Protein AF-A0A455UAW8-F1 (afdb_monomer)

Organism: NCBI:txid115553

Structure (mmCIF, N/CA/C/O backbone):
data_AF-A0A455UAW8-F1
#
_entry.id   AF-A0A455UAW8-F1
#
loop_
_atom_site.group_PDB
_atom_site.id
_atom_site.type_symbol
_atom_site.label_atom_id
_atom_site.label_alt_id
_atom_site.label_comp_id
_atom_site.label_asym_id
_atom_si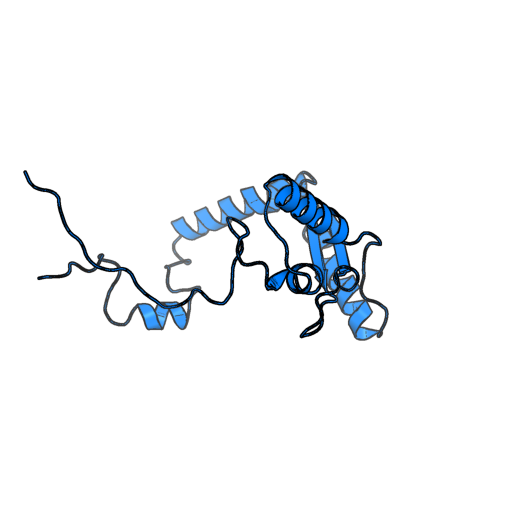te.label_entity_id
_atom_site.label_seq_id
_atom_site.pdbx_PDB_ins_code
_atom_site.Cartn_x
_atom_site.Cartn_y
_atom_site.Cartn_z
_atom_site.occupancy
_atom_site.B_iso_or_equiv
_atom_site.auth_seq_id
_atom_site.auth_comp_id
_atom_site.auth_asym_id
_atom_site.auth_atom_id
_atom_site.pdbx_PDB_model_num
ATOM 1 N N . MET A 1 1 ? 22.288 -35.186 26.002 1.00 33.19 1 MET A N 1
ATOM 2 C CA . MET A 1 1 ? 22.272 -33.715 26.138 1.00 33.19 1 MET A CA 1
ATOM 3 C C . MET A 1 1 ? 20.842 -33.316 26.443 1.00 33.19 1 MET A C 1
ATOM 5 O O . MET A 1 1 ? 19.964 -33.684 25.680 1.00 33.19 1 MET A O 1
ATOM 9 N N . SER A 1 2 ? 20.602 -32.693 27.597 1.00 33.69 2 SER A N 1
ATOM 10 C CA . SER A 1 2 ? 19.276 -32.199 27.979 1.00 33.69 2 SER A CA 1
ATOM 11 C C . SER A 1 2 ? 19.067 -30.856 27.292 1.00 33.69 2 SER A C 1
ATOM 13 O O . SER A 1 2 ? 19.748 -29.891 27.635 1.00 33.69 2 SER A O 1
ATOM 15 N N . HIS A 1 3 ? 18.192 -30.800 26.292 1.00 38.75 3 HIS A N 1
ATOM 16 C CA . HIS A 1 3 ? 17.754 -29.532 25.723 1.00 38.75 3 HIS A CA 1
ATOM 17 C C . HIS A 1 3 ? 16.812 -28.881 26.740 1.00 38.75 3 HIS A C 1
ATOM 19 O O . HIS A 1 3 ? 15.754 -29.428 27.033 1.00 38.75 3 HIS A O 1
ATOM 25 N N . ASN A 1 4 ? 17.214 -27.751 27.323 1.00 39.91 4 ASN A N 1
ATOM 26 C CA . ASN A 1 4 ? 16.270 -26.895 28.031 1.00 39.91 4 ASN A CA 1
ATOM 27 C C . ASN A 1 4 ? 15.456 -26.162 26.966 1.00 39.91 4 ASN A C 1
ATOM 29 O O . ASN A 1 4 ? 15.941 -25.204 26.366 1.00 39.91 4 ASN A O 1
ATOM 33 N N . GLU A 1 5 ? 14.244 -26.644 26.710 1.00 40.09 5 GLU A N 1
ATOM 34 C CA . GLU A 1 5 ? 13.219 -25.854 26.037 1.00 40.09 5 GLU A CA 1
ATOM 35 C C . GLU A 1 5 ? 13.029 -24.540 26.809 1.00 40.09 5 GLU A C 1
ATOM 37 O O . GLU A 1 5 ? 12.961 -24.527 28.044 1.00 40.09 5 GLU A O 1
ATOM 42 N N . ALA A 1 6 ? 12.973 -23.416 26.088 1.00 52.41 6 ALA A N 1
ATOM 43 C CA . ALA A 1 6 ? 12.518 -22.163 26.675 1.00 52.41 6 ALA A CA 1
ATOM 44 C C . ALA A 1 6 ? 11.143 -22.405 27.321 1.00 52.41 6 ALA A C 1
ATOM 46 O O . ALA A 1 6 ? 10.327 -23.137 26.763 1.00 52.41 6 ALA A O 1
ATOM 47 N N . LYS A 1 7 ? 10.880 -21.790 28.484 1.00 47.56 7 LYS A N 1
ATOM 48 C CA . LYS A 1 7 ? 9.657 -21.978 29.300 1.00 47.56 7 LYS A CA 1
ATOM 49 C C . LYS A 1 7 ? 8.325 -21.817 28.541 1.00 47.56 7 LYS A C 1
ATOM 51 O O . LYS A 1 7 ? 7.275 -22.129 29.090 1.00 47.56 7 LYS A O 1
ATOM 56 N N . GLU A 1 8 ? 8.356 -21.325 27.309 1.00 49.78 8 GLU A N 1
ATOM 57 C CA . GLU A 1 8 ? 7.200 -21.110 26.444 1.00 49.78 8 GLU A CA 1
ATOM 58 C C . GLU A 1 8 ? 6.805 -22.346 25.617 1.00 49.78 8 GLU A C 1
ATOM 60 O O . GLU A 1 8 ? 5.655 -22.440 25.183 1.00 49.78 8 GLU A O 1
ATOM 65 N N . HIS A 1 9 ? 7.693 -23.335 25.464 1.00 46.59 9 HIS A N 1
ATOM 66 C CA . HIS A 1 9 ? 7.408 -24.586 24.761 1.00 46.59 9 HIS A CA 1
ATOM 67 C C . HIS A 1 9 ? 6.761 -25.602 25.704 1.00 46.59 9 HIS A C 1
ATOM 69 O O . HIS A 1 9 ? 7.373 -26.554 26.173 1.00 46.59 9 HIS A O 1
ATOM 75 N N . THR A 1 10 ? 5.485 -25.386 26.014 1.00 51.62 10 THR A N 1
ATOM 76 C CA . THR A 1 10 ? 4.648 -26.473 26.535 1.00 51.62 10 THR A CA 1
ATOM 77 C C . THR A 1 10 ? 4.228 -27.357 25.351 1.00 51.62 10 THR A C 1
ATOM 79 O O . THR A 1 10 ? 3.714 -26.817 24.363 1.00 51.62 10 THR A O 1
ATOM 82 N N . PRO A 1 11 ? 4.420 -28.689 25.400 1.00 47.22 11 PRO A N 1
ATOM 83 C CA . PRO A 1 11 ? 3.967 -29.588 24.341 1.00 47.22 11 PRO A CA 1
ATOM 84 C C . PRO A 1 11 ? 2.472 -29.381 24.051 1.00 47.22 11 PRO A C 1
ATOM 86 O O . PRO A 1 11 ? 1.652 -29.459 24.959 1.00 47.22 11 PRO A O 1
ATOM 89 N N . GLY A 1 12 ? 2.124 -29.082 22.795 1.00 56.56 12 GLY A N 1
ATOM 90 C CA . GLY A 1 12 ? 0.745 -28.804 22.355 1.00 56.56 12 GLY A CA 1
ATOM 91 C C . GLY A 1 12 ? 0.406 -27.323 22.122 1.00 56.56 12 GLY A C 1
ATOM 92 O O . GLY A 1 12 ? -0.501 -27.034 21.345 1.00 56.56 12 GLY A O 1
ATOM 93 N N . ARG A 1 13 ? 1.183 -26.380 22.674 1.00 55.69 13 ARG A N 1
ATOM 94 C CA . ARG A 1 13 ? 0.889 -24.932 22.598 1.00 55.69 13 ARG A CA 1
ATOM 95 C C . ARG A 1 13 ? 1.076 -24.327 21.199 1.00 55.69 13 ARG A C 1
ATOM 97 O O . ARG A 1 13 ? 0.420 -23.355 20.849 1.00 55.69 13 ARG A O 1
ATOM 104 N N . LEU A 1 14 ? 1.927 -24.935 20.368 1.00 57.69 14 LEU A N 1
ATOM 105 C CA . LEU A 1 14 ? 2.131 -24.545 18.964 1.00 57.69 14 LEU A CA 1
ATOM 106 C C . LEU A 1 14 ? 0.870 -24.741 18.112 1.00 57.69 14 LEU A C 1
ATOM 108 O O . LEU A 1 14 ? 0.546 -23.887 17.295 1.00 57.69 14 LEU A O 1
ATOM 112 N N . ASN A 1 15 ? 0.127 -25.829 18.325 1.00 57.22 15 ASN A N 1
ATOM 113 C CA . ASN A 1 15 ? -1.106 -26.072 17.575 1.00 57.22 15 ASN A CA 1
ATOM 114 C C . ASN A 1 15 ? -2.215 -25.088 17.979 1.00 57.22 15 ASN A C 1
ATOM 116 O O . ASN A 1 15 ? -2.969 -24.650 17.117 1.00 57.22 15 ASN A O 1
ATOM 120 N N . GLU A 1 16 ? -2.278 -24.683 19.251 1.00 58.25 16 GLU A N 1
ATOM 121 C CA . GLU A 1 16 ? -3.185 -23.622 19.718 1.00 58.25 16 GLU A CA 1
ATOM 122 C C . GLU A 1 16 ? -2.791 -22.240 19.171 1.00 58.25 16 GLU A C 1
ATOM 124 O O . GLU A 1 16 ? -3.661 -21.480 18.751 1.00 58.25 16 GLU A O 1
ATOM 129 N N . LEU A 1 17 ? -1.486 -21.947 19.083 1.00 56.38 17 LEU A N 1
ATOM 130 C CA . LEU A 1 17 ? -0.938 -20.741 18.446 1.00 56.38 17 LEU A CA 1
ATOM 131 C C . LEU A 1 17 ? -1.366 -20.584 16.985 1.00 56.38 17 LEU A C 1
ATOM 133 O O . LEU A 1 17 ? -1.669 -19.474 16.556 1.00 56.38 17 LEU A O 1
ATOM 137 N N . PHE A 1 18 ? -1.410 -21.678 16.225 1.00 59.28 18 PHE A N 1
ATOM 138 C CA . PHE A 1 18 ? -1.846 -21.639 14.828 1.00 59.28 18 PHE A CA 1
ATOM 139 C C . PHE A 1 18 ? -3.366 -21.733 14.658 1.00 59.28 18 PHE A C 1
ATOM 141 O O . PHE A 1 18 ? -3.890 -21.221 13.671 1.00 59.28 18 PHE A O 1
ATOM 148 N N . ALA A 1 19 ? -4.077 -22.366 15.595 1.00 65.56 19 ALA A N 1
ATOM 149 C CA . ALA A 1 19 ? -5.532 -22.501 15.541 1.00 65.56 19 ALA A CA 1
ATOM 150 C C . ALA A 1 19 ? -6.269 -21.215 15.952 1.00 65.56 19 ALA A C 1
ATOM 152 O O . ALA A 1 19 ? -7.325 -20.919 15.396 1.00 65.56 19 ALA A O 1
ATOM 153 N N . ASP A 1 20 ? -5.719 -20.448 16.899 1.00 59.59 20 ASP A N 1
ATOM 154 C CA . ASP A 1 20 ? -6.270 -19.161 17.334 1.00 59.59 20 ASP A CA 1
ATOM 155 C C . ASP A 1 20 ? -5.141 -18.158 17.658 1.00 59.59 20 ASP A C 1
ATOM 157 O O . ASP A 1 20 ? -4.863 -17.851 18.826 1.00 59.59 20 ASP A O 1
ATOM 161 N N . PRO A 1 21 ? -4.462 -17.625 16.622 1.00 57.66 21 PRO A N 1
ATOM 162 C CA . PRO A 1 21 ? -3.282 -16.771 16.786 1.00 57.66 21 PRO A CA 1
ATOM 163 C C . PRO A 1 21 ? -3.574 -15.474 17.549 1.00 57.66 21 PRO A C 1
ATOM 165 O O . PRO A 1 21 ? -2.668 -14.869 18.125 1.00 57.66 21 PRO A O 1
ATOM 168 N N . TYR A 1 22 ? -4.839 -15.050 17.600 1.00 57.66 22 TYR A N 1
ATOM 169 C CA . TYR A 1 22 ? -5.252 -13.853 18.324 1.00 57.66 22 TYR A CA 1
ATOM 170 C C . TYR A 1 22 ? -5.518 -14.116 19.809 1.00 57.66 22 TYR A C 1
ATOM 172 O O . TYR A 1 22 ? -5.419 -13.180 20.598 1.00 57.66 22 TYR A O 1
ATOM 180 N N . ARG A 1 23 ? -5.775 -15.355 20.237 1.00 58.75 23 ARG A N 1
ATOM 181 C CA . ARG A 1 23 ? -5.871 -15.701 21.668 1.00 58.75 23 ARG A CA 1
ATOM 182 C C . ARG A 1 23 ? -4.601 -16.284 22.258 1.00 58.75 23 ARG A C 1
ATOM 184 O O . ARG A 1 23 ? -4.376 -16.160 23.459 1.00 58.75 23 ARG A O 1
ATOM 191 N N . ALA A 1 24 ? -3.742 -16.846 21.419 1.00 62.00 24 ALA A N 1
ATOM 192 C CA . ALA A 1 24 ? -2.550 -17.580 21.822 1.00 62.00 24 ALA A CA 1
ATOM 193 C C . ALA A 1 24 ? -1.527 -16.808 22.674 1.00 62.00 24 ALA A C 1
ATOM 195 O O . ALA A 1 24 ? -0.664 -17.404 23.313 1.00 62.00 24 ALA A O 1
ATOM 196 N N . PHE A 1 25 ? -1.627 -15.482 22.691 1.00 63.56 25 PHE A N 1
ATOM 197 C CA . PHE A 1 25 ? -0.708 -14.599 23.400 1.00 63.56 25 PHE A CA 1
ATOM 198 C C . PHE A 1 25 ? -1.374 -13.853 24.575 1.00 63.56 25 PHE A C 1
ATOM 200 O O . PHE A 1 25 ? -0.842 -12.843 25.031 1.00 63.56 25 PHE A O 1
ATOM 207 N N . GLU A 1 26 ? -2.563 -14.271 25.024 1.00 64.69 26 GLU A N 1
ATOM 208 C CA . GLU A 1 26 ? -3.284 -13.612 26.131 1.00 64.69 26 GLU A CA 1
ATOM 209 C C . GLU A 1 26 ? -3.535 -12.113 25.849 1.00 64.69 26 GLU A C 1
ATOM 211 O O . GLU A 1 26 ? -3.297 -11.234 26.681 1.00 64.69 26 GLU A O 1
ATOM 216 N N . ASN A 1 27 ? -4.000 -11.802 24.629 1.00 62.88 27 ASN A N 1
ATOM 217 C CA . ASN A 1 27 ? -4.334 -10.431 24.198 1.00 62.88 27 ASN A CA 1
ATOM 218 C C . ASN A 1 27 ? -5.372 -9.753 25.106 1.00 62.88 27 ASN A C 1
ATOM 220 O O . ASN A 1 27 ? -5.472 -8.530 25.102 1.00 62.88 27 ASN A O 1
ATOM 224 N N . ASP A 1 28 ? -6.123 -10.534 25.875 1.00 66.94 28 ASP A N 1
ATOM 225 C CA . ASP A 1 28 ? -7.244 -10.084 26.697 1.00 66.94 28 ASP A CA 1
ATOM 226 C C . ASP A 1 28 ? -6.800 -9.580 28.083 1.00 66.94 28 ASP A C 1
ATOM 228 O O . ASP A 1 28 ? -7.624 -9.094 28.853 1.00 66.94 28 ASP A O 1
ATOM 232 N N . THR A 1 29 ? -5.506 -9.676 28.410 1.00 77.19 29 THR A N 1
ATOM 233 C CA . THR A 1 29 ? -4.951 -9.109 29.648 1.00 77.19 29 THR A CA 1
ATOM 234 C C . THR A 1 29 ? -4.958 -7.580 29.602 1.00 77.19 29 THR A C 1
ATOM 236 O O . THR A 1 29 ? -4.627 -6.970 28.580 1.00 77.19 29 THR A O 1
ATOM 239 N N . ASP A 1 30 ? -5.303 -6.944 30.725 1.00 78.56 30 ASP A N 1
ATOM 240 C CA . ASP A 1 30 ? -5.434 -5.482 30.825 1.00 78.56 30 ASP A CA 1
ATOM 241 C C . ASP A 1 30 ? -4.164 -4.741 30.376 1.00 78.56 30 ASP A C 1
ATOM 243 O O . ASP A 1 30 ? -4.232 -3.727 29.676 1.00 78.56 30 ASP A O 1
ATOM 247 N N . GLU A 1 31 ? -2.992 -5.274 30.727 1.00 78.94 31 GLU A N 1
ATOM 248 C CA . GLU A 1 31 ? -1.694 -4.714 30.347 1.00 78.94 31 GLU A CA 1
ATOM 249 C C . GLU A 1 31 ? -1.487 -4.732 28.825 1.00 78.94 31 GLU A C 1
ATOM 251 O O . GLU A 1 31 ? -1.077 -3.734 28.225 1.00 78.94 31 GLU A O 1
ATOM 256 N N . ARG A 1 32 ? -1.835 -5.838 28.161 1.00 79.06 32 ARG A N 1
ATOM 257 C CA . ARG A 1 32 ? -1.689 -5.959 26.709 1.00 79.06 32 ARG A CA 1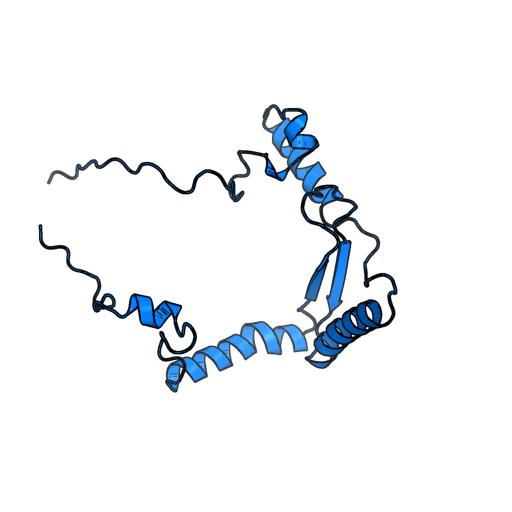
ATOM 258 C C . ARG A 1 32 ? -2.721 -5.129 25.955 1.00 79.06 32 ARG A C 1
ATOM 260 O O . ARG A 1 32 ? -2.377 -4.507 24.950 1.00 79.06 32 ARG A O 1
ATOM 267 N N . GLN A 1 33 ? -3.944 -5.027 26.471 1.00 82.62 33 GLN A N 1
ATOM 268 C CA . GLN A 1 33 ? -4.962 -4.112 25.948 1.00 82.62 33 GLN A CA 1
ATOM 269 C C . GLN A 1 33 ? -4.514 -2.650 26.036 1.00 82.62 33 GLN A C 1
ATOM 271 O O . GLN A 1 33 ? -4.704 -1.880 25.088 1.00 82.62 33 GLN A O 1
ATOM 276 N N . LEU A 1 34 ? -3.872 -2.260 27.141 1.00 86.19 34 LEU A N 1
ATOM 277 C CA . LEU A 1 34 ? -3.279 -0.935 27.279 1.00 86.19 34 LEU A CA 1
ATOM 278 C C . LEU A 1 34 ? -2.164 -0.714 26.248 1.00 86.19 34 LEU A C 1
ATOM 280 O O . LEU A 1 34 ? -2.172 0.312 25.564 1.00 86.19 34 LEU A O 1
ATOM 284 N N . HIS A 1 35 ? -1.255 -1.678 26.077 1.00 84.56 35 HIS A N 1
ATOM 285 C CA . HIS A 1 35 ? -0.198 -1.599 25.066 1.00 84.56 35 HIS A CA 1
ATOM 286 C C . HIS A 1 35 ? -0.757 -1.456 23.648 1.00 84.56 35 HIS A C 1
ATOM 288 O O . HIS A 1 35 ? -0.334 -0.559 22.922 1.00 84.56 35 HIS A O 1
ATOM 294 N N . ILE A 1 36 ? -1.759 -2.254 23.269 1.00 86.44 36 ILE A N 1
ATOM 295 C CA . ILE A 1 36 ? -2.415 -2.157 21.957 1.00 86.44 36 ILE A CA 1
ATOM 296 C C . ILE A 1 36 ? -3.049 -0.777 21.769 1.00 86.44 36 ILE A C 1
ATOM 298 O O . ILE A 1 36 ? -2.866 -0.155 20.724 1.00 86.44 36 ILE A O 1
ATOM 302 N N . ARG A 1 37 ? -3.752 -0.251 22.779 1.00 89.69 37 ARG A N 1
ATOM 303 C CA . ARG A 1 37 ? -4.348 1.093 22.710 1.00 89.69 37 ARG A CA 1
ATOM 304 C C . ARG A 1 37 ? -3.295 2.178 22.524 1.00 89.69 37 ARG A C 1
ATOM 306 O O . ARG A 1 37 ? -3.482 3.059 21.686 1.00 89.69 37 ARG A O 1
ATOM 313 N N . ILE A 1 38 ? -2.197 2.114 23.275 1.00 91.69 38 ILE A N 1
ATOM 314 C CA . ILE A 1 38 ? -1.086 3.063 23.149 1.00 91.69 38 ILE A CA 1
ATOM 315 C C . ILE A 1 38 ? -0.457 2.953 21.758 1.00 91.69 38 ILE A C 1
ATOM 317 O O . ILE A 1 38 ? -0.263 3.976 21.105 1.00 91.69 38 ILE A O 1
ATOM 321 N N . MET A 1 39 ? -0.195 1.737 21.272 1.00 90.88 39 MET A N 1
ATOM 322 C CA . MET A 1 39 ? 0.366 1.502 19.940 1.00 90.88 39 MET A CA 1
ATOM 323 C C . MET A 1 39 ? -0.547 2.039 18.840 1.00 90.88 39 MET A C 1
ATOM 325 O O . MET A 1 39 ? -0.089 2.810 18.004 1.00 90.88 39 MET A O 1
ATOM 329 N N . LEU A 1 40 ? -1.842 1.713 18.861 1.00 91.56 40 LEU A N 1
ATOM 330 C CA . LEU A 1 40 ? -2.810 2.234 17.893 1.00 91.56 40 LEU A CA 1
ATOM 331 C C . LEU A 1 40 ? -2.897 3.760 17.956 1.00 91.56 40 LEU A C 1
ATOM 333 O O . LEU A 1 40 ? -2.963 4.424 16.924 1.00 91.56 40 LEU A O 1
ATOM 337 N N . HIS A 1 41 ? -2.852 4.350 19.149 1.00 91.94 41 HIS A N 1
ATOM 338 C CA . HIS A 1 41 ? -2.853 5.801 19.265 1.00 91.94 41 HIS A CA 1
ATOM 339 C C . HIS A 1 41 ? -1.582 6.427 18.672 1.00 91.94 41 HIS A C 1
ATOM 341 O O . HIS A 1 41 ? -1.667 7.389 17.909 1.00 91.94 41 HIS A O 1
ATOM 347 N N . MET A 1 42 ? -0.411 5.881 18.998 1.00 93.06 42 MET A N 1
ATOM 348 C CA . MET A 1 42 ? 0.888 6.434 18.611 1.00 93.06 42 MET A CA 1
ATOM 349 C C . MET A 1 42 ? 1.238 6.199 17.143 1.00 93.06 42 MET A C 1
ATOM 351 O O . MET A 1 42 ? 1.837 7.078 16.529 1.00 93.06 42 MET A O 1
ATOM 355 N N . LEU A 1 43 ? 0.872 5.041 16.596 1.00 91.50 43 LEU A N 1
ATOM 356 C CA . LEU A 1 43 ? 1.245 4.611 15.247 1.00 91.50 43 LEU A CA 1
ATOM 357 C C . LEU A 1 43 ? 0.150 4.873 14.211 1.00 91.50 43 LEU A C 1
ATOM 359 O O . LEU A 1 43 ? 0.462 4.970 13.031 1.00 91.50 43 LEU A O 1
ATOM 363 N N . LEU A 1 44 ? -1.112 5.006 14.634 1.00 90.50 44 LEU A N 1
ATOM 364 C CA . LEU A 1 44 ? -2.240 5.195 13.723 1.00 90.50 44 LEU A CA 1
ATOM 365 C C . LEU A 1 44 ? -2.945 6.533 13.966 1.00 90.50 44 LEU A C 1
ATOM 367 O O . LEU A 1 44 ? -2.853 7.444 13.149 1.00 90.50 44 LEU A O 1
ATOM 371 N N . ALA A 1 45 ? -3.606 6.699 15.115 1.00 92.06 45 ALA A N 1
ATOM 372 C CA . ALA A 1 45 ? -4.508 7.834 15.327 1.00 92.06 45 ALA A CA 1
ATOM 373 C C . ALA A 1 45 ? -3.785 9.191 15.311 1.00 92.06 45 ALA A C 1
ATOM 375 O O . ALA A 1 45 ? -4.258 10.146 14.695 1.00 92.06 45 ALA A O 1
ATOM 376 N N . ARG A 1 46 ? -2.633 9.290 15.983 1.00 94.38 46 ARG A N 1
ATOM 377 C CA . ARG A 1 46 ? -1.855 10.529 16.065 1.00 94.38 46 ARG A CA 1
ATOM 378 C C . ARG A 1 46 ? -1.189 10.896 14.729 1.00 94.38 46 ARG A C 1
ATOM 380 O O . ARG A 1 46 ? -1.278 12.070 14.375 1.00 94.38 46 ARG A O 1
ATOM 387 N N . PRO A 1 47 ? -0.566 9.968 13.976 1.00 94.94 47 PRO A N 1
ATOM 388 C CA . PRO A 1 47 ? -0.095 10.248 12.618 1.00 94.94 47 PRO A CA 1
ATOM 389 C C . PRO A 1 47 ? -1.215 10.659 11.658 1.00 94.94 47 PRO A C 1
ATOM 391 O O . PRO A 1 47 ? -1.044 11.644 10.941 1.00 94.94 47 PRO A O 1
ATOM 394 N N . MET A 1 48 ? -2.377 9.991 11.698 1.00 95.00 48 MET A N 1
ATOM 395 C CA . MET A 1 48 ? -3.539 10.375 10.883 1.00 95.00 48 MET A CA 1
ATOM 396 C C . MET A 1 48 ? -3.992 11.803 11.193 1.00 95.00 48 MET A C 1
ATOM 398 O O . MET A 1 48 ? -4.065 12.639 10.302 1.00 95.00 48 MET A O 1
ATOM 402 N N . ALA A 1 49 ? -4.195 12.139 12.471 1.00 93.25 49 ALA A N 1
ATOM 403 C CA . ALA A 1 49 ? -4.625 13.481 12.875 1.00 93.25 49 ALA A CA 1
ATOM 404 C C . ALA A 1 49 ? -3.629 14.597 12.495 1.00 93.25 49 ALA A C 1
ATOM 406 O O . ALA A 1 49 ? -3.989 15.772 12.489 1.00 93.25 49 ALA A O 1
ATOM 407 N N . ARG A 1 50 ? -2.373 14.243 12.203 1.00 95.06 50 ARG A N 1
ATOM 408 C CA . ARG A 1 50 ? -1.321 15.168 11.759 1.00 95.06 50 ARG A CA 1
ATOM 409 C C . ARG A 1 50 ? -1.145 15.208 10.241 1.00 95.06 50 ARG A C 1
ATOM 411 O O . ARG A 1 50 ? -0.254 15.913 9.780 1.00 95.06 50 ARG A O 1
ATOM 418 N N . GLY A 1 51 ? -1.935 14.449 9.481 1.00 93.62 51 GLY A N 1
ATOM 419 C CA . GLY A 1 51 ? -1.777 14.321 8.032 1.00 93.62 51 GLY A CA 1
ATOM 420 C C . GLY A 1 51 ? -0.455 13.666 7.626 1.00 93.62 51 GLY A C 1
ATOM 421 O O . GLY A 1 51 ? 0.085 13.967 6.570 1.00 93.62 51 GLY A O 1
ATOM 422 N N . GLN A 1 52 ? 0.101 12.807 8.486 1.00 95.00 52 GLN A N 1
ATOM 423 C CA . GLN A 1 52 ? 1.387 12.132 8.264 1.00 95.00 52 GLN A CA 1
ATOM 424 C C . GLN A 1 52 ? 1.217 10.686 7.788 1.00 95.00 52 GLN A C 1
ATOM 426 O O . GLN A 1 52 ? 2.192 9.941 7.733 1.00 95.00 52 GLN A O 1
ATOM 431 N N . MET A 1 53 ? -0.016 10.265 7.505 1.00 95.06 53 MET A N 1
ATOM 432 C CA . MET A 1 53 ? -0.323 8.897 7.119 1.00 95.06 53 MET A CA 1
ATOM 433 C C . MET A 1 53 ? -0.846 8.842 5.687 1.00 95.06 53 MET A C 1
ATOM 435 O O . MET A 1 53 ? -1.769 9.569 5.322 1.00 95.06 53 MET A O 1
ATOM 439 N N . MET A 1 54 ? -0.272 7.928 4.912 1.00 95.31 54 MET A N 1
ATOM 440 C CA . MET A 1 54 ? -0.680 7.610 3.550 1.00 95.31 54 MET A CA 1
ATOM 441 C C . MET A 1 54 ? -1.048 6.130 3.475 1.00 95.31 54 MET A C 1
ATOM 443 O O . MET A 1 54 ? -0.364 5.285 4.054 1.00 95.31 54 MET A O 1
ATOM 447 N N . LEU A 1 55 ? -2.125 5.820 2.762 1.00 94.81 55 LEU A N 1
ATOM 448 C CA . LEU A 1 55 ? -2.465 4.471 2.332 1.00 94.81 55 LEU A CA 1
ATOM 449 C C . LEU A 1 55 ? -2.172 4.359 0.844 1.00 94.81 55 LEU A C 1
ATOM 451 O O . LEU A 1 55 ? -2.857 4.989 0.045 1.00 94.81 55 LEU A O 1
ATOM 455 N N . ARG A 1 56 ? -1.208 3.512 0.495 1.00 94.50 56 ARG A N 1
ATOM 456 C CA . ARG A 1 56 ? -0.956 3.110 -0.885 1.00 94.50 56 ARG A CA 1
ATOM 457 C C . ARG A 1 56 ? -1.697 1.816 -1.175 1.00 94.50 56 ARG A C 1
ATOM 459 O O . ARG A 1 56 ? -1.465 0.813 -0.498 1.00 94.50 56 ARG A O 1
ATOM 466 N N . VAL A 1 57 ? -2.580 1.832 -2.165 1.00 94.25 57 VAL A N 1
ATOM 467 C CA . VAL A 1 57 ? -3.221 0.618 -2.683 1.00 94.25 57 VAL A CA 1
ATOM 468 C C . VAL A 1 57 ? -2.482 0.210 -3.946 1.00 94.25 57 VAL A C 1
ATOM 470 O O . VAL A 1 57 ? -2.338 1.030 -4.842 1.00 94.25 57 VAL A O 1
ATOM 473 N N . ILE A 1 58 ? -2.011 -1.034 -4.006 1.00 91.94 58 ILE A N 1
ATOM 474 C CA . ILE A 1 58 ? -1.248 -1.585 -5.133 1.00 91.94 58 ILE A CA 1
ATOM 475 C C . ILE A 1 58 ? -2.084 -2.695 -5.777 1.00 91.94 58 ILE A C 1
ATOM 477 O O . ILE A 1 58 ? -2.609 -3.552 -5.063 1.00 91.94 58 ILE A O 1
ATOM 481 N N . HIS A 1 59 ? -2.234 -2.672 -7.102 1.00 90.00 59 HIS A N 1
ATOM 482 C CA . HIS A 1 59 ? -3.019 -3.645 -7.871 1.00 90.00 59 HIS A CA 1
ATOM 483 C C . HIS A 1 59 ? -2.498 -3.785 -9.314 1.00 90.00 59 HIS A C 1
ATOM 485 O O . HIS A 1 59 ? -1.501 -3.175 -9.677 1.00 90.00 59 HIS A O 1
ATOM 491 N N . GLY A 1 60 ? -3.139 -4.627 -10.128 1.00 86.19 60 GLY A N 1
ATOM 492 C CA . GLY A 1 60 ? -2.856 -4.747 -11.566 1.00 86.19 60 GLY A CA 1
ATOM 493 C C . GLY A 1 60 ? -1.932 -5.901 -11.971 1.00 86.19 60 GLY A C 1
ATOM 494 O O . GLY A 1 60 ? -2.138 -6.476 -13.035 1.00 86.19 60 GLY A O 1
ATOM 495 N N . TRP A 1 61 ? -1.005 -6.347 -11.113 1.00 85.44 61 TRP A N 1
ATOM 496 C CA . TRP A 1 61 ? -0.274 -7.595 -11.372 1.00 85.44 61 TRP A CA 1
ATOM 497 C C . TRP A 1 61 ? -1.198 -8.809 -11.276 1.00 85.44 61 TRP A C 1
ATOM 499 O O . TRP A 1 61 ? -1.553 -9.280 -10.193 1.00 85.44 61 TRP A O 1
ATOM 509 N N . GLU A 1 62 ? -1.578 -9.319 -12.442 1.00 74.94 62 GLU A N 1
ATOM 510 C CA . GLU A 1 62 ? -2.193 -10.628 -12.594 1.00 74.94 62 GLU A CA 1
ATOM 511 C C . GLU A 1 62 ? -1.141 -11.735 -12.442 1.00 74.94 62 GLU A C 1
ATOM 513 O O . GLU A 1 62 ? 0.062 -11.510 -12.595 1.00 74.94 62 GLU A O 1
ATOM 518 N N . ASN A 1 63 ? -1.588 -12.955 -12.134 1.00 70.88 63 ASN A N 1
ATOM 519 C CA . ASN A 1 63 ? -0.696 -14.096 -11.932 1.00 70.88 63 ASN A CA 1
ATOM 520 C C . ASN A 1 63 ? 0.243 -14.294 -13.133 1.00 70.88 63 ASN A C 1
ATOM 522 O O . ASN A 1 63 ? -0.190 -14.734 -14.196 1.00 70.88 63 ASN A O 1
ATOM 526 N N . GLY A 1 64 ? 1.534 -14.027 -12.928 1.00 64.81 64 GLY A N 1
ATOM 527 C CA . GLY A 1 64 ? 2.580 -14.213 -13.933 1.00 64.81 64 GLY A CA 1
ATOM 528 C C . GLY A 1 64 ? 2.933 -12.974 -14.759 1.00 64.81 64 GLY A C 1
ATOM 529 O O . GLY A 1 64 ? 3.893 -13.058 -15.520 1.00 64.81 64 GLY A O 1
ATOM 530 N N . SER A 1 65 ? 2.233 -11.839 -14.604 1.00 69.31 65 SER A N 1
ATOM 531 C CA . SER A 1 65 ? 2.740 -10.561 -15.128 1.00 69.31 65 SER A CA 1
ATOM 532 C C . SER A 1 65 ? 3.867 -10.041 -14.231 1.00 69.31 65 SER A C 1
ATOM 534 O O . SER A 1 65 ? 3.835 -10.193 -13.008 1.00 69.31 65 SER A O 1
ATOM 536 N N . CYS A 1 66 ? 4.878 -9.442 -14.854 1.00 73.56 66 CYS A N 1
ATOM 537 C CA . CYS A 1 66 ? 5.965 -8.744 -14.171 1.00 73.56 66 CYS A CA 1
ATOM 538 C C . CYS A 1 66 ? 6.299 -7.396 -14.821 1.00 73.56 66 CYS A C 1
ATOM 540 O O . CYS A 1 66 ? 7.282 -6.760 -14.438 1.00 73.56 66 CYS A O 1
ATOM 542 N N . GLU A 1 67 ? 5.469 -6.932 -15.762 1.00 79.56 67 GLU A N 1
ATOM 543 C CA . GLU A 1 67 ? 5.678 -5.647 -16.416 1.00 79.56 67 GLU A CA 1
ATOM 544 C C . GLU A 1 67 ? 5.481 -4.518 -15.391 1.00 79.56 67 GLU A C 1
ATOM 546 O O . GLU A 1 67 ? 4.428 -4.443 -14.744 1.00 79.56 67 GLU A O 1
ATOM 551 N N . PRO A 1 68 ? 6.455 -3.605 -15.211 1.00 78.81 68 PRO A N 1
ATOM 552 C CA . PRO A 1 68 ? 6.331 -2.514 -14.242 1.00 78.81 68 PRO A CA 1
ATOM 553 C C . PRO A 1 68 ? 5.151 -1.577 -14.518 1.00 78.81 68 PRO A C 1
ATOM 555 O O . PRO A 1 68 ? 4.674 -0.910 -13.604 1.00 78.81 68 PRO A O 1
ATOM 558 N N . THR A 1 69 ? 4.697 -1.514 -15.773 1.00 81.38 69 THR A N 1
ATOM 559 C CA . THR A 1 69 ? 3.557 -0.686 -16.198 1.00 81.38 69 THR A CA 1
ATOM 560 C C . THR A 1 69 ? 2.201 -1.295 -15.840 1.00 81.38 69 THR A C 1
ATOM 562 O O . THR A 1 69 ? 1.230 -0.553 -15.696 1.00 81.38 69 THR A O 1
ATOM 565 N N . ASP A 1 70 ? 2.146 -2.611 -15.623 1.00 84.06 70 ASP A N 1
ATOM 566 C CA . ASP A 1 70 ? 0.937 -3.312 -15.181 1.00 84.06 70 ASP A CA 1
ATOM 567 C C . ASP A 1 70 ? 0.716 -3.167 -13.669 1.00 84.06 70 ASP A C 1
ATOM 569 O O . ASP A 1 70 ? -0.408 -3.328 -13.191 1.00 84.06 70 ASP A O 1
ATOM 573 N N . LEU A 1 71 ? 1.765 -2.845 -12.898 1.00 87.44 71 LEU A N 1
ATOM 574 C CA . LEU A 1 71 ? 1.640 -2.571 -11.468 1.00 87.44 71 LEU A CA 1
ATOM 575 C C . LEU A 1 71 ? 1.127 -1.151 -11.242 1.00 87.44 71 LEU A C 1
ATOM 577 O O . LEU A 1 71 ? 1.882 -0.176 -11.210 1.00 87.44 71 LEU A O 1
ATOM 581 N N . GLN A 1 72 ? -0.176 -1.050 -11.040 1.00 90.75 72 GLN A N 1
ATOM 582 C CA . GLN A 1 72 ? -0.854 0.200 -10.754 1.00 90.75 72 GLN A CA 1
ATOM 583 C C . GLN A 1 72 ? -0.905 0.456 -9.254 1.00 90.75 72 GLN A C 1
ATOM 585 O O . GLN A 1 72 ? -0.888 -0.456 -8.420 1.00 90.75 72 GLN A O 1
ATOM 590 N N . HIS A 1 73 ? -0.988 1.731 -8.898 1.00 93.62 73 HIS A N 1
ATOM 591 C CA . HIS A 1 73 ? -1.162 2.127 -7.515 1.00 93.62 73 HIS A CA 1
ATOM 592 C C . HIS A 1 73 ? -1.972 3.409 -7.404 1.00 93.62 73 HIS A C 1
ATOM 594 O O . HIS A 1 73 ? -2.148 4.111 -8.391 1.00 93.62 73 HIS A O 1
ATOM 600 N N . ILE A 1 74 ? -2.469 3.698 -6.208 1.00 95.19 74 ILE A N 1
ATOM 601 C CA . ILE A 1 74 ? -3.032 5.001 -5.861 1.00 95.19 74 ILE A CA 1
ATOM 602 C C . ILE A 1 74 ? -2.751 5.309 -4.395 1.00 95.19 74 ILE A C 1
ATOM 604 O O . ILE A 1 74 ? -2.821 4.418 -3.534 1.00 95.19 74 ILE A O 1
ATOM 608 N N . ASP A 1 75 ? -2.474 6.577 -4.114 1.00 95.38 75 ASP A N 1
ATOM 609 C CA . ASP A 1 75 ? -2.161 7.058 -2.777 1.00 95.38 75 ASP A CA 1
ATOM 610 C C . ASP A 1 75 ? -3.308 7.868 -2.152 1.00 95.38 75 ASP A C 1
ATOM 612 O O . ASP A 1 75 ? -3.751 8.900 -2.653 1.00 95.38 75 ASP A O 1
ATOM 616 N N . TYR A 1 76 ? -3.758 7.440 -0.972 1.00 96.00 76 TYR A N 1
ATOM 617 C CA . TYR A 1 76 ? -4.766 8.132 -0.173 1.00 96.00 76 TYR A CA 1
ATOM 618 C C . TYR A 1 76 ? -4.145 8.753 1.074 1.00 96.00 76 TYR A C 1
ATOM 620 O O . TYR A 1 76 ? -3.683 8.043 1.969 1.00 96.00 76 TYR A O 1
ATOM 628 N N . ALA A 1 77 ? -4.226 10.078 1.200 1.00 96.44 77 ALA A N 1
ATOM 629 C CA . ALA A 1 77 ? -3.969 10.738 2.476 1.00 96.44 77 ALA A CA 1
ATOM 630 C C . ALA A 1 77 ? -5.027 10.320 3.507 1.00 96.44 77 ALA A C 1
ATOM 632 O O . ALA A 1 77 ? -6.231 10.468 3.274 1.00 96.44 77 ALA A O 1
ATOM 633 N N . LEU A 1 78 ? -4.570 9.800 4.647 1.00 96.19 78 LEU A N 1
ATOM 634 C CA . LEU A 1 78 ? -5.421 9.325 5.730 1.00 96.19 78 LEU A CA 1
ATOM 635 C C . LEU A 1 78 ? -5.379 10.295 6.910 1.00 96.19 78 LEU A C 1
ATOM 637 O O . LEU A 1 78 ? -4.505 10.205 7.769 1.00 96.19 78 LEU A O 1
ATOM 641 N N . ASN A 1 79 ? -6.369 11.182 6.992 1.00 95.69 79 ASN A N 1
ATOM 642 C CA . ASN A 1 79 ? -6.548 12.090 8.129 1.00 95.69 79 ASN A CA 1
ATOM 643 C C . ASN A 1 79 ? -7.513 11.520 9.177 1.00 95.69 79 ASN A C 1
ATOM 645 O O . ASN A 1 79 ? -7.528 11.938 10.336 1.00 95.69 79 ASN A O 1
ATOM 649 N N . GLY A 1 80 ? -8.318 10.535 8.782 1.00 92.81 80 GLY A N 1
ATOM 650 C CA . GLY A 1 80 ? -9.227 9.820 9.663 1.00 92.81 80 GLY A CA 1
ATOM 651 C C . GLY A 1 80 ? -9.800 8.559 9.024 1.00 92.81 80 GLY A C 1
ATOM 652 O O . GLY A 1 80 ? -9.550 8.232 7.865 1.00 92.81 80 GLY A O 1
AT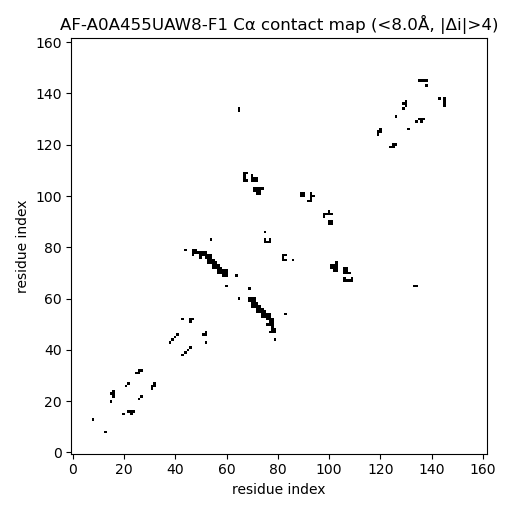OM 653 N N . VAL A 1 81 ? -10.609 7.831 9.794 1.00 92.81 81 VAL A N 1
ATOM 654 C CA . VAL A 1 81 ? -11.238 6.575 9.340 1.00 92.81 81 VAL A CA 1
ATOM 655 C C . VAL A 1 81 ? -12.179 6.803 8.147 1.00 92.81 81 VAL A C 1
ATOM 657 O O . VAL A 1 81 ? -12.408 5.893 7.354 1.00 92.81 81 VAL A O 1
ATOM 660 N N . SER A 1 82 ? -12.725 8.011 7.987 1.00 95.19 82 SER A N 1
ATOM 661 C CA . SER A 1 82 ? -13.522 8.390 6.816 1.00 95.19 82 SER A CA 1
ATOM 662 C C . SER A 1 82 ? -12.731 8.317 5.512 1.00 95.19 82 SER A C 1
ATOM 664 O O . SER A 1 82 ? -13.279 7.854 4.517 1.00 95.19 82 SER A O 1
ATOM 666 N N . ASP A 1 83 ? -11.455 8.707 5.519 1.00 95.81 83 ASP A N 1
ATOM 667 C CA . ASP A 1 83 ? -10.613 8.658 4.319 1.00 95.81 83 ASP A CA 1
ATOM 668 C C . ASP A 1 83 ? -10.321 7.213 3.909 1.00 95.81 83 ASP A C 1
ATOM 670 O O . ASP A 1 83 ? -10.377 6.877 2.728 1.00 95.81 83 ASP A O 1
ATOM 674 N N . PHE A 1 84 ? -10.122 6.328 4.891 1.0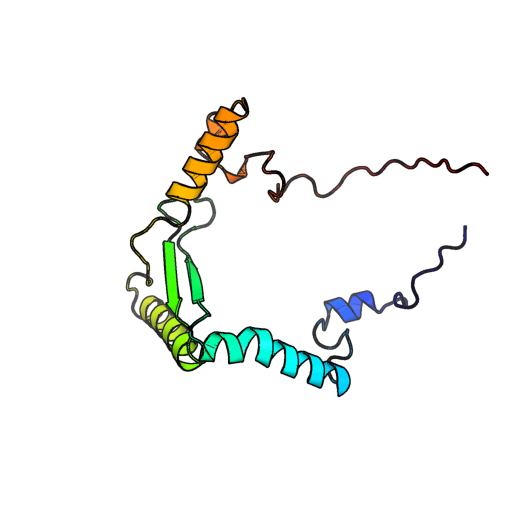0 94.25 84 PHE A N 1
ATOM 675 C CA . PHE A 1 84 ? -10.021 4.891 4.644 1.00 94.25 84 PHE A CA 1
ATOM 676 C C . PHE A 1 84 ? -11.320 4.328 4.049 1.00 94.25 84 PHE A C 1
ATOM 678 O O . PHE A 1 84 ? -11.295 3.591 3.067 1.00 94.25 84 PHE A O 1
ATOM 685 N N . LYS A 1 85 ? -12.479 4.703 4.609 1.00 96.94 85 LYS A N 1
ATOM 686 C CA . LYS A 1 85 ? -13.783 4.276 4.078 1.00 96.94 85 LYS A CA 1
ATOM 687 C C . LYS A 1 85 ? -14.007 4.761 2.647 1.00 96.94 85 LYS A C 1
ATOM 689 O O . LYS A 1 85 ? -14.577 4.007 1.866 1.00 96.94 85 LYS A O 1
ATOM 694 N N . ARG A 1 86 ? -13.551 5.971 2.307 1.00 96.81 86 ARG A N 1
ATOM 695 C CA . ARG A 1 86 ? -13.578 6.481 0.931 1.00 96.81 86 ARG A CA 1
ATOM 696 C C . ARG A 1 86 ? -12.760 5.584 0.002 1.00 96.81 86 ARG A C 1
ATOM 698 O O . ARG A 1 86 ? -13.312 5.108 -0.977 1.00 96.81 86 ARG A O 1
ATOM 705 N N . ALA A 1 87 ? -11.514 5.263 0.360 1.00 96.12 87 ALA A N 1
ATOM 706 C CA . ALA A 1 87 ? -10.683 4.361 -0.442 1.00 96.12 87 ALA A CA 1
ATOM 707 C C . ALA A 1 87 ? -11.378 3.008 -0.695 1.00 96.12 87 ALA A C 1
ATOM 709 O O . ALA A 1 87 ? -11.464 2.542 -1.826 1.00 96.12 87 ALA A O 1
ATOM 710 N N . VAL A 1 88 ? -11.980 2.405 0.338 1.00 97.19 88 VAL A N 1
ATOM 711 C CA . VAL A 1 88 ? -12.756 1.160 0.181 1.00 97.19 88 VAL A CA 1
ATOM 712 C C . VAL A 1 88 ? -13.956 1.345 -0.756 1.00 97.19 88 VAL A C 1
ATOM 714 O O . VAL A 1 88 ? -14.248 0.462 -1.566 1.00 97.19 88 VAL A O 1
ATOM 717 N N . GLN A 1 89 ? -14.670 2.466 -0.647 1.00 97.75 89 GLN A N 1
ATOM 718 C CA . GLN A 1 89 ? -15.830 2.768 -1.487 1.00 97.75 89 GLN A CA 1
ATOM 719 C C . GLN A 1 89 ? -15.452 2.928 -2.957 1.00 97.75 89 GLN A C 1
ATOM 721 O O . GLN A 1 89 ? -16.161 2.374 -3.793 1.00 97.75 89 GLN A O 1
ATOM 726 N N . ASP A 1 90 ? -14.345 3.601 -3.265 1.00 97.19 90 ASP A N 1
ATOM 727 C CA . ASP A 1 90 ? -13.884 3.817 -4.640 1.00 97.19 90 ASP A CA 1
ATOM 728 C C . ASP A 1 90 ? -13.622 2.478 -5.348 1.00 97.19 90 ASP A C 1
ATOM 730 O O . ASP A 1 90 ? -14.162 2.212 -6.424 1.00 97.19 90 ASP A O 1
ATOM 734 N N . PHE A 1 91 ? -12.886 1.574 -4.694 1.00 96.12 91 PHE A N 1
ATOM 735 C CA . PHE A 1 91 ? -12.601 0.235 -5.225 1.00 96.12 91 PHE A CA 1
ATOM 736 C C . PHE A 1 91 ? -13.852 -0.645 -5.292 1.00 96.12 91 PHE A C 1
ATOM 738 O O . PHE A 1 91 ? -14.075 -1.355 -6.273 1.00 96.12 91 PHE A O 1
ATOM 745 N N . THR A 1 92 ? -14.714 -0.576 -4.273 1.00 96.62 92 THR A N 1
ATOM 746 C CA . THR A 1 92 ? -15.985 -1.315 -4.267 1.00 96.62 92 THR A CA 1
ATOM 747 C C . THR A 1 92 ? -16.893 -0.854 -5.404 1.00 96.62 92 THR A C 1
ATOM 749 O O . THR A 1 92 ? -17.546 -1.676 -6.043 1.00 96.62 92 THR A O 1
ATOM 752 N N . HIS A 1 93 ? -16.959 0.453 -5.651 1.00 97.25 93 HIS A N 1
ATOM 753 C CA . HIS A 1 93 ? -17.723 1.024 -6.747 1.00 97.25 93 HIS A CA 1
ATOM 754 C C . HIS A 1 93 ? -17.153 0.561 -8.089 1.00 97.25 93 HIS A C 1
ATOM 756 O O . HIS A 1 93 ? -17.903 0.029 -8.905 1.00 97.25 93 HIS A O 1
ATOM 762 N N . ALA A 1 94 ? -15.839 0.685 -8.290 1.00 96.06 94 ALA A N 1
ATOM 763 C CA . ALA A 1 94 ? -15.195 0.265 -9.528 1.00 96.06 94 ALA A CA 1
ATOM 764 C C . ALA A 1 94 ? -15.443 -1.215 -9.845 1.00 96.06 94 ALA A C 1
ATOM 766 O O . ALA A 1 94 ? -15.883 -1.550 -10.945 1.00 96.06 94 ALA A O 1
ATOM 767 N N . SER A 1 95 ? -15.300 -2.082 -8.840 1.00 93.50 95 SER A N 1
ATOM 768 C CA . SER A 1 95 ? -15.599 -3.508 -8.963 1.00 93.50 95 SER A CA 1
ATOM 769 C C . SER A 1 95 ? -17.077 -3.783 -9.278 1.00 93.50 95 SER A C 1
ATOM 771 O O . SER A 1 95 ? -17.377 -4.580 -10.161 1.00 93.50 95 SER A O 1
ATOM 773 N N . LYS A 1 96 ? -18.023 -3.114 -8.604 1.00 96.56 96 LYS A N 1
ATOM 774 C CA . LYS A 1 96 ? -19.467 -3.333 -8.825 1.00 96.56 96 LYS A CA 1
ATOM 775 C C . LYS A 1 96 ? -19.958 -2.843 -10.182 1.00 96.56 96 LYS A C 1
ATOM 777 O O . LYS A 1 96 ? -20.903 -3.409 -10.725 1.00 96.56 96 LYS A O 1
ATOM 782 N N . HIS A 1 97 ? -19.363 -1.771 -10.689 1.00 96.19 97 HIS A N 1
ATOM 783 C CA . HIS A 1 97 ? -19.795 -1.115 -11.917 1.00 96.19 97 HIS A CA 1
ATOM 784 C C . HIS A 1 97 ? -18.917 -1.463 -13.125 1.00 96.19 97 HIS A C 1
ATOM 786 O O . HIS A 1 97 ? -19.149 -0.912 -14.198 1.00 96.19 97 HIS A O 1
ATOM 792 N N . ASN A 1 98 ? -17.948 -2.378 -12.97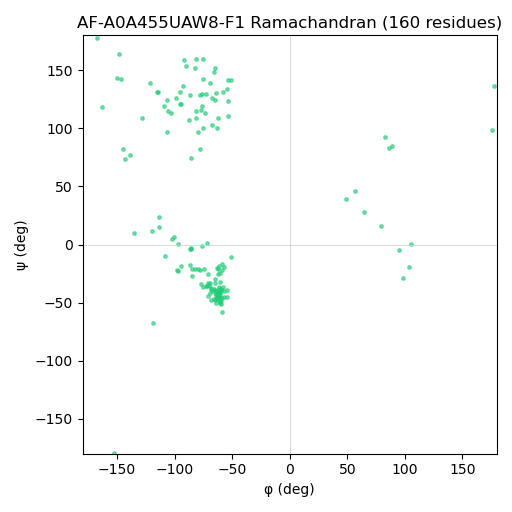2 1.00 92.81 98 ASN A N 1
ATOM 793 C CA . ASN A 1 98 ? -16.961 -2.727 -14.000 1.00 92.81 98 ASN A CA 1
ATOM 794 C C . ASN A 1 98 ? -16.293 -1.489 -14.622 1.00 92.81 98 ASN A C 1
ATOM 796 O O . ASN A 1 98 ? -16.067 -1.430 -15.831 1.00 92.81 98 ASN A O 1
ATOM 800 N N . THR A 1 99 ? -16.000 -0.478 -13.804 1.00 95.00 99 THR A N 1
ATOM 801 C CA . THR A 1 99 ? -15.174 0.655 -14.235 1.00 95.00 99 THR A CA 1
ATOM 802 C C . THR A 1 99 ? -13.710 0.364 -13.907 1.00 95.00 99 THR A C 1
ATOM 804 O O . THR A 1 99 ? -13.446 -0.452 -13.020 1.00 95.00 99 THR A O 1
ATOM 807 N N . PRO A 1 100 ? -12.749 1.031 -14.572 1.00 92.25 100 PRO A N 1
ATOM 808 C CA . PRO A 1 100 ? -11.342 0.921 -14.202 1.00 92.25 100 PRO A CA 1
ATOM 809 C C . PRO A 1 100 ? -11.133 1.165 -12.703 1.00 92.25 100 PRO A C 1
ATOM 811 O O . PRO A 1 100 ? -11.807 2.018 -12.112 1.00 92.25 100 PRO A O 1
ATOM 814 N N . LEU A 1 101 ? -10.229 0.395 -12.092 1.00 93.31 101 LEU A N 1
ATOM 815 C CA . LEU A 1 101 ? -9.842 0.600 -10.699 1.00 93.31 101 LEU A CA 1
ATOM 816 C C . LEU A 1 101 ? -9.121 1.952 -10.556 1.00 93.31 101 LEU A C 1
ATOM 818 O O . LEU A 1 101 ? -8.452 2.381 -11.498 1.00 93.31 101 LEU A O 1
ATOM 822 N N . PRO A 1 102 ? -9.241 2.631 -9.401 1.00 95.38 102 PRO A N 1
ATOM 823 C CA . PRO A 1 102 ? -8.504 3.864 -9.152 1.00 95.38 102 PRO A CA 1
ATOM 824 C C . PRO A 1 102 ? -6.990 3.640 -9.277 1.00 95.38 102 PRO A C 1
ATOM 826 O O . PRO A 1 102 ? -6.453 2.699 -8.687 1.00 95.38 102 PRO A O 1
ATOM 829 N N . ALA A 1 103 ? -6.314 4.502 -10.032 1.00 93.62 103 ALA A N 1
ATOM 830 C CA . ALA A 1 103 ? -4.871 4.464 -10.232 1.00 93.62 103 ALA A CA 1
ATOM 831 C C . ALA A 1 103 ? -4.326 5.878 -10.486 1.00 93.62 103 ALA A C 1
ATOM 833 O O . ALA A 1 103 ? -4.976 6.681 -11.160 1.00 93.62 103 ALA A O 1
ATOM 834 N N . ASP A 1 104 ? -3.138 6.152 -9.960 1.00 90.88 104 ASP A N 1
ATOM 835 C CA . ASP A 1 104 ? -2.299 7.281 -10.335 1.00 90.88 104 ASP A CA 1
ATOM 836 C C . ASP A 1 104 ? -1.513 6.949 -11.619 1.00 90.88 104 ASP A C 1
ATOM 838 O O . ASP A 1 104 ? -1.382 5.791 -12.024 1.00 90.88 104 ASP A O 1
ATOM 842 N N . ASN A 1 105 ? -1.042 7.986 -12.316 1.00 82.44 105 ASN A N 1
ATOM 843 C CA . ASN A 1 105 ? -0.436 7.847 -13.648 1.00 82.44 105 ASN A CA 1
ATOM 844 C C . ASN A 1 105 ? 1.069 7.533 -13.617 1.00 82.44 105 ASN A C 1
ATOM 846 O O . ASN A 1 105 ? 1.686 7.385 -14.674 1.00 82.44 105 ASN A O 1
ATOM 850 N N . ASP A 1 106 ? 1.684 7.489 -12.441 1.00 82.69 106 ASP A N 1
ATOM 851 C CA . ASP A 1 106 ? 3.095 7.190 -12.258 1.00 82.69 106 ASP A CA 1
ATOM 852 C C . ASP A 1 106 ? 3.336 5.694 -12.008 1.00 82.69 106 ASP A C 1
ATOM 854 O O . ASP A 1 106 ? 2.630 5.016 -11.262 1.00 82.69 106 ASP A O 1
ATOM 858 N N . ALA A 1 107 ? 4.363 5.158 -12.671 1.00 77.25 107 ALA A N 1
ATOM 859 C CA . ALA A 1 107 ? 4.750 3.763 -12.520 1.00 77.25 107 ALA A CA 1
ATOM 860 C C . ALA A 1 107 ? 5.490 3.566 -11.191 1.00 77.25 107 ALA A C 1
ATOM 862 O O . ALA A 1 107 ? 6.573 4.121 -10.994 1.00 77.25 107 ALA A O 1
ATOM 863 N N . LEU A 1 108 ? 4.940 2.721 -10.312 1.00 82.06 108 LEU A N 1
ATOM 864 C CA . LEU A 1 108 ? 5.459 2.508 -8.958 1.00 82.06 108 LEU A CA 1
ATOM 865 C C . LEU A 1 108 ? 6.905 1.987 -8.944 1.00 82.06 108 LEU A C 1
ATOM 867 O O . LEU A 1 108 ? 7.699 2.376 -8.090 1.00 82.06 108 LEU A O 1
ATOM 871 N N . LEU A 1 109 ? 7.237 1.089 -9.876 1.00 81.12 109 LEU A N 1
ATOM 872 C CA . LEU A 1 109 ? 8.531 0.402 -9.917 1.00 81.12 109 LEU A CA 1
ATOM 873 C C . LEU A 1 109 ? 9.449 0.864 -11.048 1.00 81.12 109 LEU A C 1
ATOM 875 O O . LEU A 1 109 ? 10.615 0.494 -11.036 1.00 81.12 109 LEU A O 1
ATOM 879 N N . GLY A 1 110 ? 8.974 1.674 -12.000 1.00 79.00 110 GLY A N 1
ATOM 880 C CA . GLY A 1 110 ? 9.750 2.021 -13.197 1.00 79.00 110 GLY A CA 1
ATOM 881 C C . GLY A 1 110 ? 11.085 2.701 -12.878 1.00 79.00 110 GLY A C 1
ATOM 882 O O . GLY A 1 110 ? 12.141 2.190 -13.244 1.00 79.00 110 GLY A O 1
ATOM 883 N N . ALA A 1 111 ? 11.043 3.830 -12.164 1.00 81.31 111 ALA A N 1
ATOM 884 C CA . ALA A 1 111 ? 12.258 4.545 -11.766 1.00 81.31 111 ALA A CA 1
ATOM 885 C C . ALA A 1 111 ? 13.092 3.773 -10.720 1.00 81.31 111 ALA A C 1
ATOM 887 O O . ALA A 1 111 ? 14.276 3.574 -10.976 1.00 81.31 111 ALA A O 1
ATOM 888 N N . PRO A 1 112 ? 12.513 3.233 -9.622 1.00 81.19 112 PRO A N 1
ATOM 889 C CA . PRO A 1 112 ? 13.288 2.457 -8.649 1.00 81.19 112 PRO A CA 1
ATOM 890 C C . PRO A 1 112 ? 14.009 1.238 -9.242 1.00 81.19 112 PRO A C 1
ATOM 892 O O . PRO A 1 112 ? 15.120 0.922 -8.826 1.00 81.19 112 PRO A O 1
ATOM 895 N N . LEU A 1 113 ? 13.398 0.550 -10.215 1.00 77.81 113 LEU A N 1
ATOM 896 C CA . LEU A 1 113 ? 14.033 -0.571 -10.909 1.00 77.81 113 LEU A CA 1
ATOM 897 C C . LEU A 1 113 ? 15.190 -0.100 -11.797 1.00 77.81 113 LEU A C 1
ATOM 899 O O . LEU A 1 113 ? 16.235 -0.744 -11.822 1.00 77.81 113 LEU A O 1
ATOM 903 N N . ALA A 1 114 ? 15.018 1.013 -12.515 1.00 80.94 114 ALA A N 1
ATOM 904 C CA . ALA A 1 114 ? 16.078 1.588 -13.338 1.00 80.94 114 ALA A CA 1
ATOM 905 C C . ALA A 1 114 ? 17.282 2.030 -12.490 1.00 80.94 114 ALA A C 1
ATOM 907 O O . ALA A 1 114 ? 18.418 1.744 -12.866 1.00 80.94 114 ALA A O 1
ATOM 908 N N . ASP A 1 115 ? 17.029 2.654 -11.338 1.00 82.75 115 ASP A N 1
ATOM 909 C CA . ASP A 1 115 ? 18.069 3.064 -10.391 1.00 82.75 115 ASP A CA 1
ATOM 910 C C . ASP A 1 115 ? 18.819 1.841 -9.843 1.00 82.75 115 ASP A C 1
ATOM 912 O O . ASP A 1 115 ? 20.043 1.786 -9.905 1.00 82.75 115 ASP A O 1
ATOM 916 N N . ALA A 1 116 ? 18.093 0.800 -9.419 1.00 81.50 116 ALA A N 1
ATOM 917 C CA . ALA A 1 116 ? 18.695 -0.447 -8.946 1.00 81.50 116 ALA A CA 1
ATOM 918 C C . ALA A 1 116 ? 19.561 -1.146 -10.012 1.00 81.50 116 ALA A C 1
ATOM 920 O O . ALA A 1 116 ? 20.612 -1.705 -9.699 1.00 81.50 116 ALA A O 1
ATOM 921 N N . ILE A 1 117 ? 19.133 -1.111 -11.280 1.00 80.19 117 ILE A N 1
ATOM 922 C CA . ILE A 1 117 ? 19.917 -1.619 -12.415 1.00 80.19 117 ILE A CA 1
ATOM 923 C C . ILE A 1 117 ? 21.192 -0.803 -12.606 1.00 80.19 117 ILE A C 1
ATOM 925 O O . ILE A 1 117 ? 22.268 -1.384 -12.746 1.00 80.19 117 ILE A O 1
ATOM 929 N N . ALA A 1 118 ? 21.081 0.525 -12.596 1.00 83.69 118 ALA A N 1
ATOM 930 C CA . ALA A 1 118 ? 22.220 1.415 -12.769 1.00 83.69 118 ALA A CA 1
ATOM 931 C C . ALA A 1 118 ? 23.257 1.242 -11.648 1.00 83.69 118 ALA A C 1
ATOM 933 O O . ALA A 1 118 ? 24.453 1.163 -11.934 1.00 83.69 118 ALA A O 1
ATOM 934 N N . ASP A 1 119 ? 22.806 1.124 -10.397 1.00 83.00 119 ASP A N 1
ATOM 935 C CA . ASP A 1 119 ? 23.672 0.901 -9.239 1.00 83.00 119 ASP A CA 1
ATOM 936 C C . ASP A 1 119 ? 24.416 -0.439 -9.352 1.00 83.00 119 ASP A C 1
ATOM 938 O O . ASP A 1 119 ? 25.638 -0.493 -9.205 1.00 83.00 119 ASP A O 1
ATOM 942 N N . ALA A 1 120 ? 23.719 -1.516 -9.720 1.00 78.81 120 ALA A N 1
ATOM 943 C CA . ALA A 1 120 ? 24.335 -2.830 -9.889 1.00 78.81 120 ALA A CA 1
ATOM 944 C C . ALA A 1 120 ? 25.363 -2.874 -11.033 1.00 78.81 120 ALA A C 1
ATOM 946 O O . ALA A 1 120 ? 26.427 -3.485 -10.899 1.00 78.81 120 ALA A O 1
ATOM 947 N N . GLU A 1 121 ? 25.081 -2.206 -12.153 1.00 82.25 121 GLU A N 1
ATOM 948 C CA . GLU A 1 121 ? 26.035 -2.076 -13.258 1.00 82.25 121 GLU A CA 1
ATOM 949 C C . GLU A 1 121 ? 27.260 -1.243 -12.857 1.00 82.25 121 GLU A C 1
ATOM 951 O O . GLU A 1 121 ? 28.387 -1.593 -13.218 1.00 82.25 121 GLU A O 1
ATOM 956 N N . ALA A 1 122 ? 27.067 -0.181 -12.067 1.00 83.25 122 ALA A N 1
ATOM 957 C CA . ALA A 1 122 ? 28.156 0.627 -11.521 1.00 83.25 122 ALA A CA 1
ATOM 958 C C . ALA A 1 122 ? 29.039 -0.167 -10.541 1.00 83.25 122 ALA A C 1
ATOM 960 O O . ALA A 1 122 ? 30.256 0.028 -10.506 1.00 83.25 122 ALA A O 1
ATOM 961 N N . GLU A 1 123 ? 28.454 -1.108 -9.799 1.00 82.06 123 GLU A N 1
ATOM 962 C CA . GLU A 1 123 ? 29.163 -2.062 -8.937 1.00 82.06 123 GLU A CA 1
ATOM 963 C C . GLU A 1 123 ? 29.852 -3.204 -9.711 1.00 82.06 123 GLU A C 1
ATOM 965 O O . GLU A 1 123 ? 30.532 -4.045 -9.118 1.00 82.06 123 GLU A O 1
ATOM 970 N N . GLY A 1 124 ? 29.724 -3.234 -11.042 1.00 77.94 124 GLY A N 1
ATOM 971 C CA . GLY A 1 124 ? 30.343 -4.238 -11.907 1.00 77.94 124 GLY A CA 1
ATOM 972 C C . GLY A 1 124 ? 29.601 -5.576 -11.936 1.00 77.94 124 GLY A C 1
ATOM 973 O O . GLY A 1 124 ? 30.167 -6.575 -12.390 1.00 77.94 124 GLY A O 1
ATOM 974 N N . GLN A 1 125 ? 28.350 -5.620 -11.468 1.00 72.56 125 GLN A N 1
ATOM 975 C CA . GLN A 1 125 ? 27.509 -6.808 -11.568 1.00 72.56 125 GLN A CA 1
ATOM 976 C C . GLN A 1 125 ? 27.050 -6.992 -13.022 1.00 72.56 125 GLN A C 1
ATOM 978 O O . GLN A 1 125 ? 26.543 -6.073 -13.663 1.00 72.56 125 GLN A O 1
ATOM 983 N N . SER A 1 126 ? 27.231 -8.197 -13.569 1.00 68.19 126 SER A N 1
ATOM 984 C CA . SER A 1 126 ? 26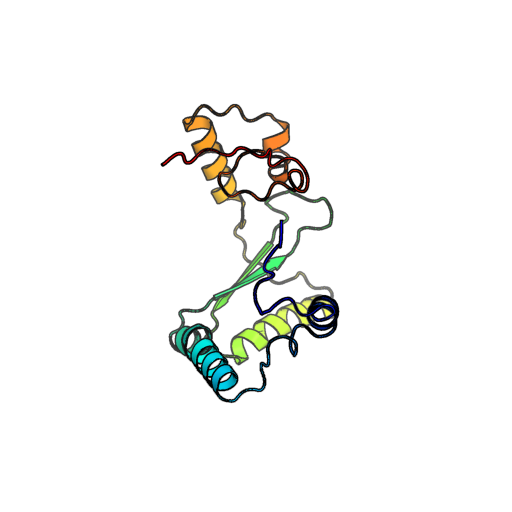.738 -8.528 -14.908 1.00 68.19 126 SER A CA 1
ATOM 985 C C . SER A 1 126 ? 25.302 -9.030 -14.810 1.00 68.19 126 SER A C 1
ATOM 987 O O . SER A 1 126 ? 25.056 -10.144 -14.347 1.00 68.19 126 SER A O 1
ATOM 989 N N . LEU A 1 127 ? 24.357 -8.200 -15.246 1.00 68.38 127 LEU A N 1
ATOM 990 C CA . LEU A 1 127 ? 22.945 -8.562 -15.316 1.00 68.38 127 LEU A CA 1
ATOM 991 C C . LEU A 1 127 ? 22.690 -9.354 -16.593 1.00 68.38 127 LEU A C 1
ATOM 993 O O . LEU A 1 127 ? 22.842 -8.840 -17.704 1.00 68.38 127 LEU A O 1
ATOM 997 N N . ALA A 1 128 ? 22.314 -10.619 -16.432 1.00 66.06 128 ALA A N 1
ATOM 998 C CA . ALA A 1 128 ? 21.838 -11.427 -17.541 1.00 66.06 128 ALA A CA 1
ATOM 999 C C . ALA A 1 128 ? 20.511 -10.851 -18.083 1.00 66.06 128 ALA A C 1
ATOM 1001 O O . ALA A 1 128 ? 19.770 -10.161 -17.379 1.00 66.06 128 ALA A O 1
ATOM 1002 N N . THR A 1 129 ? 20.241 -11.061 -19.375 1.00 63.53 129 THR A N 1
ATOM 1003 C CA . THR A 1 129 ? 19.096 -10.449 -20.077 1.00 63.53 129 THR A CA 1
ATOM 1004 C C . THR A 1 129 ? 17.751 -10.851 -19.463 1.00 63.53 129 THR A C 1
ATOM 1006 O O . THR A 1 129 ? 16.839 -10.034 -19.396 1.00 63.53 129 THR A O 1
ATOM 1009 N N . ASP A 1 130 ? 17.671 -12.068 -18.930 1.00 63.44 130 ASP A N 1
ATOM 1010 C CA . ASP A 1 130 ? 16.519 -12.618 -18.212 1.00 63.44 130 ASP A CA 1
ATOM 1011 C C . ASP A 1 130 ? 16.211 -11.886 -16.894 1.00 63.44 130 ASP A C 1
ATOM 1013 O O . ASP A 1 130 ? 15.050 -11.779 -16.516 1.00 63.44 130 ASP A O 1
ATOM 1017 N N . ILE A 1 131 ? 17.208 -11.312 -16.215 1.00 64.19 131 ILE A N 1
ATOM 1018 C CA . ILE A 1 131 ? 17.006 -10.519 -14.989 1.00 64.19 131 ILE A CA 1
ATOM 1019 C C . ILE A 1 131 ? 16.335 -9.172 -15.299 1.00 64.19 131 ILE A C 1
ATOM 1021 O O . ILE A 1 131 ? 15.547 -8.672 -14.497 1.00 64.19 131 ILE A O 1
ATOM 1025 N N . ARG A 1 132 ? 16.612 -8.587 -16.472 1.00 64.12 132 ARG A N 1
ATOM 1026 C CA . ARG A 1 132 ? 15.958 -7.343 -16.916 1.00 64.12 132 ARG A CA 1
ATOM 1027 C C . ARG A 1 132 ? 14.498 -7.573 -17.301 1.00 64.12 132 ARG A C 1
ATOM 1029 O O . ARG A 1 132 ? 13.666 -6.709 -17.051 1.00 64.12 132 ARG A O 1
ATOM 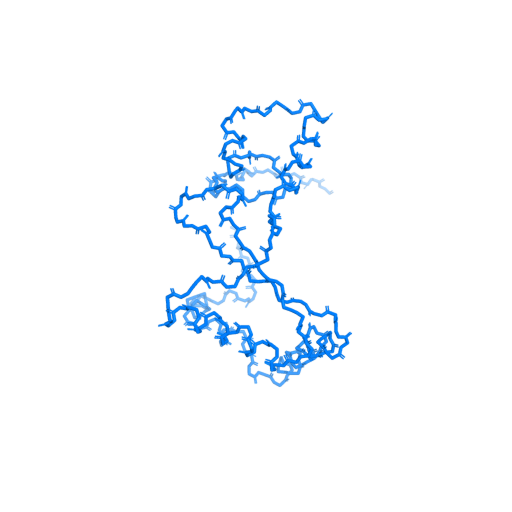1036 N N . GLU A 1 133 ? 14.209 -8.726 -17.894 1.00 65.69 133 GLU A N 1
ATOM 1037 C CA . GLU A 1 133 ? 12.857 -9.139 -18.285 1.00 65.69 133 GLU A CA 1
ATOM 1038 C C . GLU A 1 133 ? 12.073 -9.740 -17.111 1.00 65.69 133 GLU A C 1
ATOM 1040 O O . GLU A 1 133 ? 10.848 -9.778 -17.130 1.00 65.69 133 GLU A O 1
ATOM 1045 N N . THR A 1 134 ? 12.750 -10.220 -16.066 1.00 66.06 134 THR A N 1
ATOM 1046 C CA . THR A 1 134 ? 12.107 -10.791 -14.880 1.00 66.06 134 THR A CA 1
ATOM 1047 C C . THR A 1 134 ? 12.914 -10.463 -13.618 1.00 66.06 134 THR A C 1
ATOM 1049 O O . THR A 1 134 ? 13.662 -11.303 -13.106 1.00 66.06 134 THR A O 1
ATOM 1052 N N . PRO A 1 135 ? 12.730 -9.260 -13.042 1.00 60.97 135 PRO A N 1
ATOM 1053 C CA . PRO A 1 135 ? 13.483 -8.808 -11.868 1.00 60.97 135 PRO A CA 1
ATOM 1054 C C . PRO A 1 135 ? 13.335 -9.715 -10.636 1.00 60.97 135 PRO A C 1
ATOM 1056 O O . PRO A 1 135 ? 14.210 -9.743 -9.777 1.00 60.97 135 PRO A O 1
ATOM 1059 N N . ALA A 1 136 ? 12.263 -10.511 -10.551 1.00 63.53 136 ALA A N 1
ATOM 1060 C CA . ALA A 1 136 ? 12.074 -11.509 -9.494 1.00 63.53 136 ALA A CA 1
ATOM 1061 C C . ALA A 1 136 ? 13.140 -12.627 -9.497 1.00 63.53 136 ALA A C 1
ATOM 1063 O O . ALA A 1 136 ? 13.330 -13.298 -8.482 1.00 63.53 136 ALA A O 1
ATOM 1064 N N . HIS A 1 137 ? 13.838 -12.833 -10.619 1.00 59.75 137 HIS A N 1
ATOM 1065 C CA . HIS A 1 137 ? 14.955 -13.772 -10.727 1.00 59.75 137 HIS A CA 1
ATOM 1066 C C . HIS A 1 137 ? 16.296 -13.174 -10.306 1.00 59.75 137 HIS A C 1
ATOM 1068 O O . HIS A 1 137 ? 17.285 -13.904 -10.272 1.00 59.75 137 HIS A O 1
ATOM 1074 N N . TRP A 1 138 ? 16.339 -11.889 -9.946 1.00 64.06 138 TRP A N 1
ATOM 1075 C CA . TRP A 1 138 ? 17.551 -11.225 -9.490 1.00 64.06 138 TRP A CA 1
ATOM 1076 C C . TRP A 1 138 ? 18.071 -11.879 -8.194 1.00 64.06 138 TRP A C 1
ATOM 1078 O O . TRP A 1 138 ? 17.463 -11.714 -7.133 1.00 64.06 138 TRP A O 1
ATOM 1088 N N . PRO A 1 139 ? 19.201 -12.616 -8.226 1.00 53.72 139 PRO A N 1
ATOM 1089 C CA . PRO A 1 139 ? 19.603 -13.461 -7.098 1.00 53.72 139 PRO A CA 1
ATOM 1090 C C . PRO A 1 139 ? 20.153 -12.684 -5.897 1.00 53.72 139 PRO A C 1
ATOM 1092 O O . PRO A 1 139 ? 20.192 -13.214 -4.791 1.00 53.72 139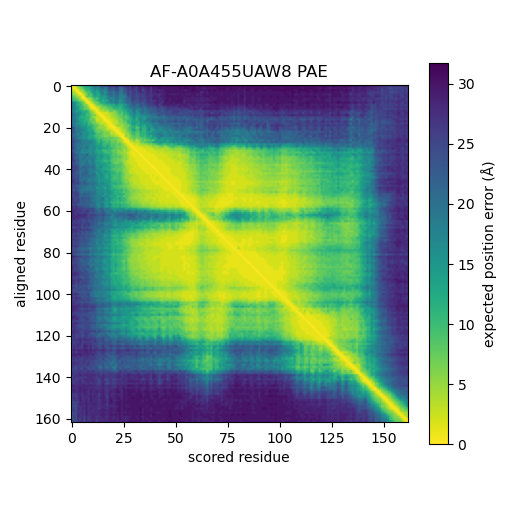 PRO A O 1
ATOM 1095 N N . ALA A 1 140 ? 20.609 -11.450 -6.102 1.00 57.44 140 ALA A N 1
ATOM 1096 C CA . ALA A 1 140 ? 21.312 -10.672 -5.095 1.00 57.44 140 ALA A CA 1
ATOM 1097 C C . ALA A 1 140 ? 20.859 -9.206 -5.086 1.00 57.44 140 ALA A C 1
ATOM 1099 O O . ALA A 1 140 ? 21.554 -8.324 -5.576 1.00 57.44 140 ALA A O 1
ATOM 1100 N N . PHE A 1 141 ? 19.692 -8.944 -4.500 1.00 49.31 141 PHE A N 1
ATOM 1101 C CA . PHE A 1 141 ? 19.570 -7.747 -3.672 1.00 49.31 141 PHE A CA 1
ATOM 1102 C C . PHE A 1 141 ? 20.043 -8.151 -2.277 1.00 49.31 141 PHE A C 1
ATOM 1104 O O . PHE A 1 141 ? 19.550 -9.144 -1.733 1.00 49.31 141 PHE A O 1
ATOM 1111 N N . GLU A 1 142 ? 20.969 -7.413 -1.673 1.00 44.31 142 GLU A N 1
ATOM 1112 C CA . GLU A 1 142 ? 21.221 -7.559 -0.240 1.00 44.31 142 GLU A CA 1
ATOM 1113 C C . GLU A 1 142 ? 19.923 -7.141 0.490 1.00 44.31 142 GLU A C 1
ATOM 1115 O O . GLU A 1 142 ? 19.579 -5.965 0.553 1.00 44.31 142 GLU A O 1
ATOM 1120 N N . GLY A 1 143 ? 19.120 -8.125 0.924 1.00 43.66 143 GLY A N 1
ATOM 1121 C CA . GLY A 1 143 ? 17.760 -7.925 1.460 1.00 43.66 143 GLY A CA 1
ATOM 1122 C C . GLY A 1 143 ? 16.596 -8.331 0.537 1.00 43.66 143 GLY A C 1
ATOM 1123 O O . GLY A 1 143 ? 15.438 -8.214 0.938 1.00 43.66 143 GLY A O 1
ATOM 1124 N N . GLY A 1 144 ? 16.866 -8.845 -0.667 1.00 38.16 144 GLY A N 1
ATOM 1125 C CA . GLY A 1 144 ? 15.850 -9.388 -1.573 1.00 38.16 144 GLY A CA 1
ATOM 1126 C C . GLY A 1 144 ? 15.383 -10.776 -1.128 1.00 38.16 144 GLY A C 1
ATOM 1127 O O . GLY A 1 144 ? 16.192 -11.669 -0.876 1.00 38.16 144 GLY A O 1
ATOM 1128 N N . THR A 1 145 ? 14.071 -10.987 -1.021 1.00 36.41 145 THR A N 1
ATOM 1129 C CA . THR A 1 145 ? 13.504 -12.299 -0.676 1.00 36.41 145 THR A CA 1
ATOM 1130 C C . THR A 1 145 ? 13.519 -13.214 -1.901 1.00 36.41 145 THR A C 1
ATOM 1132 O O . THR A 1 145 ? 12.529 -13.353 -2.610 1.00 36.41 145 THR A O 1
ATOM 1135 N N . SER A 1 146 ? 14.658 -13.854 -2.176 1.00 34.50 146 SER A N 1
ATOM 1136 C CA . SER A 1 146 ? 14.690 -14.931 -3.171 1.00 34.50 146 SER A CA 1
ATOM 1137 C C . SER A 1 146 ? 13.813 -16.106 -2.694 1.00 34.50 146 SER A C 1
ATOM 1139 O O . SER A 1 146 ? 13.996 -16.567 -1.561 1.00 34.50 146 SER A O 1
ATOM 1141 N N . PRO A 1 147 ? 12.900 -16.654 -3.523 1.00 37.25 147 PRO A N 1
ATOM 1142 C CA . PRO A 1 147 ? 12.027 -17.759 -3.118 1.00 37.25 147 PRO A CA 1
ATOM 1143 C C . PRO A 1 147 ? 12.729 -19.121 -2.963 1.00 37.25 147 PRO A C 1
ATOM 1145 O O . PRO A 1 147 ? 12.056 -20.107 -2.678 1.00 37.25 147 PRO A O 1
ATOM 1148 N N . VAL A 1 148 ? 14.051 -19.229 -3.169 1.00 35.97 148 VAL A N 1
ATOM 1149 C CA . VAL A 1 148 ? 14.713 -20.538 -3.386 1.00 35.97 148 VAL A CA 1
ATOM 1150 C C . VAL A 1 148 ? 15.796 -20.890 -2.349 1.00 35.97 148 VAL A C 1
ATOM 1152 O O . VAL A 1 148 ? 16.476 -21.899 -2.482 1.00 35.97 148 VAL A O 1
ATOM 1155 N N . HIS A 1 149 ? 15.908 -20.157 -1.237 1.00 32.62 149 HIS A N 1
ATOM 1156 C CA . HIS A 1 149 ? 16.779 -20.560 -0.113 1.00 32.62 149 HIS A CA 1
ATOM 1157 C C . HIS A 1 149 ? 16.027 -20.925 1.175 1.00 32.62 149 HIS A C 1
ATOM 1159 O O . HIS A 1 149 ? 16.596 -20.926 2.267 1.00 32.62 149 HIS A O 1
ATOM 1165 N N . ALA A 1 150 ? 14.758 -21.326 1.064 1.00 38.34 150 ALA A N 1
ATOM 1166 C CA . ALA A 1 150 ? 14.151 -22.145 2.102 1.00 38.34 150 ALA A CA 1
ATOM 1167 C C . ALA A 1 150 ? 14.660 -23.588 1.941 1.00 38.34 150 ALA A C 1
ATOM 1169 O O . ALA A 1 150 ? 14.341 -24.260 0.967 1.00 38.34 150 ALA A O 1
ATOM 1170 N N . VAL A 1 151 ? 15.401 -24.060 2.949 1.00 42.00 151 VAL A N 1
ATOM 1171 C CA . VAL A 1 151 ? 15.889 -25.441 3.134 1.00 42.00 151 VAL A CA 1
ATOM 1172 C C . VAL A 1 151 ? 17.214 -25.763 2.427 1.00 42.00 151 VA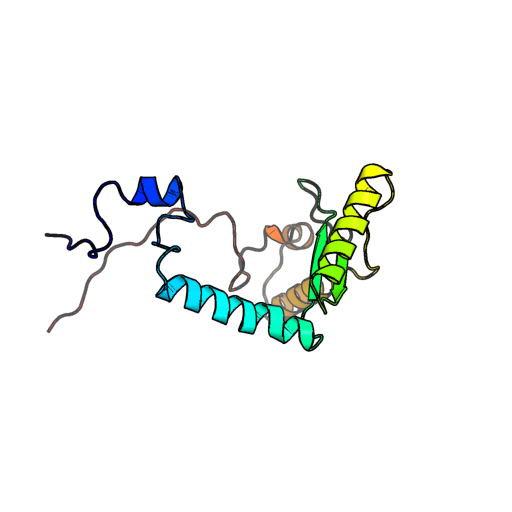L A C 1
ATOM 1174 O O . VAL A 1 151 ? 17.223 -26.401 1.384 1.00 42.00 151 VAL A O 1
ATOM 1177 N N . GLN A 1 152 ? 18.346 -25.423 3.063 1.00 32.75 152 GLN A N 1
ATOM 1178 C CA . GLN A 1 152 ? 19.413 -26.392 3.397 1.00 32.75 152 GLN A CA 1
ATOM 1179 C C . GLN A 1 152 ? 20.642 -25.744 4.074 1.00 32.75 152 GLN A C 1
ATOM 1181 O O . GLN A 1 152 ? 21.189 -24.759 3.596 1.00 32.75 152 GLN A O 1
ATOM 1186 N N . ASN A 1 153 ? 21.118 -26.426 5.126 1.00 27.92 153 ASN A N 1
ATOM 1187 C CA . ASN A 1 153 ? 22.491 -26.459 5.659 1.00 27.92 153 ASN A CA 1
ATOM 1188 C C . ASN A 1 153 ? 22.975 -25.347 6.612 1.00 27.92 153 ASN A C 1
ATOM 1190 O O . ASN A 1 153 ? 23.639 -24.396 6.214 1.00 27.92 153 ASN A O 1
ATOM 1194 N N . VAL A 1 154 ? 22.823 -25.603 7.918 1.00 32.78 154 VAL A N 1
ATOM 1195 C CA . VAL A 1 154 ? 23.782 -25.146 8.942 1.00 32.78 154 VAL A CA 1
ATOM 1196 C C . VAL A 1 154 ? 24.636 -26.355 9.354 1.00 32.78 154 VAL A C 1
ATOM 1198 O O . VAL A 1 154 ? 24.082 -27.297 9.928 1.00 32.78 154 VAL A O 1
ATOM 1201 N N . PRO A 1 155 ? 25.954 -26.394 9.073 1.00 29.42 155 PRO A N 1
ATOM 1202 C CA . PRO A 1 155 ? 26.833 -27.421 9.618 1.00 29.42 155 PRO A CA 1
ATOM 1203 C C . PRO A 1 155 ? 27.281 -27.054 11.049 1.00 29.42 155 PRO A C 1
ATOM 1205 O O . PRO A 1 155 ? 27.370 -25.872 11.390 1.00 29.42 155 PRO A O 1
ATOM 1208 N N . PRO A 1 156 ? 27.586 -28.047 11.905 1.00 41.44 156 PRO A N 1
ATOM 1209 C CA . PRO A 1 156 ? 27.919 -27.820 13.304 1.00 41.44 156 PRO A CA 1
ATOM 1210 C C . PRO A 1 156 ? 29.438 -27.740 13.515 1.00 41.44 156 PRO A C 1
ATOM 1212 O O . PRO A 1 156 ? 30.137 -28.720 13.300 1.00 41.44 156 PRO A O 1
ATOM 1215 N N . THR A 1 157 ? 29.946 -26.622 14.030 1.00 33.81 157 THR A N 1
ATOM 1216 C CA . THR A 1 157 ? 31.274 -26.508 14.679 1.00 33.81 157 THR A CA 1
ATOM 1217 C C . THR A 1 157 ? 31.261 -25.202 15.484 1.00 33.81 157 THR A C 1
ATOM 1219 O O . THR A 1 157 ? 31.027 -24.155 14.903 1.00 33.81 157 THR A O 1
ATOM 1222 N N . GLY A 1 158 ? 31.414 -25.115 16.807 1.00 31.16 158 GLY A N 1
ATOM 1223 C CA . GLY A 1 158 ? 32.144 -25.963 17.740 1.00 31.16 158 GLY A CA 1
ATOM 1224 C C . GLY A 1 158 ? 33.585 -25.471 17.864 1.00 31.16 158 GLY A C 1
ATOM 1225 O O . GLY A 1 158 ? 34.421 -26.004 17.153 1.00 31.16 158 GLY A O 1
ATOM 1226 N N . LEU A 1 159 ? 33.855 -24.474 18.728 1.00 29.88 159 LEU A N 1
ATOM 1227 C CA . LEU A 1 159 ? 35.144 -24.219 19.411 1.00 29.88 159 LEU A CA 1
ATOM 1228 C C . LEU A 1 159 ? 35.091 -22.921 20.251 1.00 29.88 159 LEU A C 1
ATOM 1230 O O . LEU A 1 159 ? 35.336 -21.837 19.742 1.00 29.88 159 LEU A O 1
ATOM 1234 N N . TRP A 1 160 ? 34.868 -23.046 21.562 1.00 29.94 160 TRP A N 1
ATOM 1235 C CA . TRP A 1 160 ? 35.485 -22.152 22.549 1.00 29.94 160 TRP A CA 1
ATOM 1236 C C . TRP A 1 160 ? 36.160 -23.032 23.601 1.00 29.94 160 TRP A C 1
ATOM 1238 O O . TRP A 1 160 ? 35.507 -23.765 24.345 1.00 29.94 160 TRP A O 1
ATOM 1248 N N . ARG A 1 161 ? 37.497 -23.029 23.583 1.00 32.38 161 ARG A N 1
ATOM 1249 C CA . ARG A 1 161 ? 38.353 -23.584 24.633 1.00 32.38 161 ARG A CA 1
ATOM 1250 C C . ARG A 1 161 ? 38.745 -22.448 25.577 1.00 32.38 161 ARG A C 1
ATOM 1252 O O . ARG A 1 161 ? 39.340 -21.487 25.107 1.00 32.38 161 ARG A O 1
ATOM 1259 N N . ARG A 1 162 ? 38.561 -22.749 26.866 1.00 38.50 162 ARG A N 1
ATOM 1260 C CA . ARG A 1 162 ? 39.103 -22.138 28.094 1.00 38.50 162 ARG A CA 1
ATOM 1261 C C . ARG A 1 162 ? 38.563 -20.777 28.500 1.00 38.50 162 ARG A C 1
ATOM 1263 O O . ARG A 1 162 ? 38.756 -19.807 27.749 1.00 38.50 162 ARG A O 1
#

Solvent-accessible surface area (backbone atoms only — not comparable to full-atom values): 10192 Å² total; per-residue (Å²): 134,88,79,80,69,60,96,80,73,50,92,70,50,67,61,46,35,72,72,40,63,74,58,59,72,55,50,84,39,70,70,49,44,50,50,51,53,51,46,45,40,66,73,42,54,51,32,14,69,66,65,72,31,73,48,75,50,75,48,68,66,51,97,87,60,74,58,44,80,46,36,37,31,36,79,40,71,25,55,47,72,65,43,54,52,47,57,53,48,54,47,51,48,16,66,74,68,75,45,78,68,81,59,53,95,64,54,75,44,50,62,63,50,52,52,52,50,52,52,39,48,73,72,66,50,83,77,55,74,65,34,76,75,35,62,86,66,50,86,77,49,96,87,54,86,60,90,80,73,77,86,82,86,85,84,91,79,90,87,86,83,133

Nearest PDB structures (foldseek):
  9fee-assembly1_D  TM=2.136E-01  e=2.082E+00  Trypanosoma cruzi strain CL Brener
  9fee-assembly1_A  TM=3.087E-01  e=9.643E+00  Trypanosoma cruzi strain CL Brener

Foldseek 3Di:
DDDDDDPLDDPPLVVVCVVCVPPSVVCVDPVNVVVVVVCCVVVPQVCLCVQNDKDKDWDQDDVPDDPLQSTFIDIFRRNDVVSVVVLVVQQVVCVVVVHDRDGDPDRPCPVVVVVVVVVCVVVVHDDDPVCVVPVLPVPDDPPRPNVPPPDDDDDDDDDDDD

Radius of gyration: 23.5 Å; Cα contacts (8 Å, |Δi|>4): 121; chains: 1; bounding box: 59×49×51 Å

Sequence (162 aa):
MSHNEAKEHTPGRLNELFADPYRAFENDTDERQLHIRIMLHMLLARPMARGQMMLRVIHGWENGSCEPTDLQHIDYALNGVSDFKRAVQDFTHASKHNTPLPADNDALLGAPLADAIADAEAEGQSLATDIRETPAHWPAFEGGTSPVHAVQNVPPTGLWRR

Secondary structure (DSSP, 8-state):
------TT--TTHHHHHHH-TTTTT-TTSHHHHHHHHHHHIIIIIHHHHTT--EEEEEE---TT---TTT-EEEEEE-SSHHHHHHHHHHHHHHHHHTPPPP--SS-TTHHHHHHHHHHHHHTT----HHHHH-GGG----TT---TT-SS-----------

pLDDT: mean 72.87, std 21.35, range [27.92, 97.75]

Mean predicted aligned error: 15.32 Å